Protein AF-S4PZN4-F1 (afdb_monomer_lite)

Organism: NCBI:txid116150

InterPro domains:
  IPR001315 CARD domain [PF00619] (7-78)
  IPR001315 CARD domain [PS50209] (1-80)
  IPR001315 CARD domain [SM00114] (1-78)
  IPR011029 Death-like domain superfamily [G3DSA:1.10.533.10] (1-80)
  IPR011029 Death-like domain superfamily [SSF47986] (1-79)

Foldseek 3Di:
DDPVLLVVCVVCVVVQLVPDDLVLLLVQCCVVVQDDPVRSVVQPPPVDDNSVSSSVVSVSLVVTDPCSSVSSVVSVVVVD

pLDDT: mean 96.09, std 3.59, range [68.81, 98.31]

Structure (mmCIF, N/CA/C/O backbone):
data_AF-S4PZN4-F1
#
_entry.id   AF-S4PZN4-F1
#
loop_
_atom_site.group_PDB
_atom_site.id
_atom_site.type_symbol
_atom_site.label_atom_id
_atom_site.label_alt_id
_atom_site.label_comp_id
_atom_site.label_asym_id
_atom_site.label_entity_id
_atom_site.label_seq_id
_atom_site.pdbx_PDB_ins_code
_atom_site.Cartn_x
_atom_site.Cartn_y
_atom_site.Cartn_z
_atom_site.occupancy
_atom_site.B_iso_or_equiv
_atom_site.auth_seq_id
_atom_site.auth_comp_id
_atom_site.auth_asym_id
_atom_site.auth_atom_id
_atom_site.pdbx_PDB_model_num
ATOM 1 N N . MET A 1 1 ? -13.056 3.901 0.472 1.00 94.94 1 MET A N 1
ATOM 2 C CA . MET A 1 1 ? -12.187 4.921 1.039 1.00 94.94 1 MET A CA 1
ATOM 3 C C . MET A 1 1 ? -13.014 6.001 1.713 1.00 94.94 1 MET A C 1
ATOM 5 O O . MET A 1 1 ? -13.751 6.696 1.025 1.00 94.94 1 MET A O 1
ATOM 9 N N . GLN A 1 2 ? -12.881 6.135 3.031 1.00 96.75 2 GLN A N 1
ATOM 10 C CA . GLN A 1 2 ? -13.440 7.246 3.808 1.00 96.75 2 GLN A CA 1
ATOM 11 C C . GLN A 1 2 ? -12.319 8.204 4.237 1.00 96.75 2 GLN A C 1
ATOM 13 O O . GLN A 1 2 ? -11.141 7.862 4.133 1.00 96.75 2 GLN A O 1
ATOM 18 N N . GLU A 1 3 ? -12.662 9.400 4.713 1.00 96.56 3 GLU A N 1
ATOM 19 C CA . GLU A 1 3 ? -11.664 10.391 5.146 1.00 96.56 3 GLU A CA 1
ATOM 20 C C . GLU A 1 3 ? -10.816 9.889 6.325 1.00 96.56 3 GLU A C 1
ATOM 22 O O . GLU A 1 3 ? -9.602 10.071 6.351 1.00 96.56 3 GLU A O 1
ATOM 27 N N . GLU A 1 4 ? -11.429 9.176 7.266 1.00 97.12 4 GLU A N 1
ATOM 28 C CA . GLU A 1 4 ? -10.730 8.526 8.380 1.00 97.12 4 GLU A CA 1
ATOM 29 C C . GLU A 1 4 ? -9.697 7.488 7.916 1.00 97.12 4 GLU A C 1
ATOM 31 O O . GLU A 1 4 ? -8.584 7.455 8.437 1.00 97.12 4 GLU A O 1
ATOM 36 N N . HIS A 1 5 ? -10.003 6.718 6.867 1.00 98.06 5 HIS A N 1
ATOM 37 C CA . HIS A 1 5 ? -9.072 5.756 6.272 1.00 98.06 5 HIS A CA 1
ATOM 38 C C . HIS A 1 5 ? -7.863 6.468 5.647 1.00 98.06 5 HIS A C 1
ATOM 40 O O . HIS A 1 5 ? -6.721 6.041 5.816 1.00 98.06 5 HIS A O 1
ATOM 46 N N . ARG A 1 6 ? -8.102 7.589 4.945 1.00 97.69 6 ARG A N 1
ATOM 47 C CA . ARG A 1 6 ? -7.030 8.419 4.368 1.00 97.69 6 ARG A CA 1
ATOM 48 C C . ARG A 1 6 ? -6.131 8.973 5.464 1.00 97.69 6 ARG A C 1
ATOM 50 O O . ARG A 1 6 ? -4.913 8.875 5.348 1.00 97.69 6 ARG A O 1
ATOM 57 N N . LYS A 1 7 ? -6.722 9.505 6.537 1.00 98.06 7 LYS A N 1
ATOM 58 C CA . LYS A 1 7 ? -5.982 10.012 7.698 1.00 98.06 7 LYS A CA 1
ATOM 59 C C . LYS A 1 7 ? -5.148 8.917 8.352 1.00 98.06 7 LYS A C 1
ATOM 61 O O . LYS A 1 7 ? -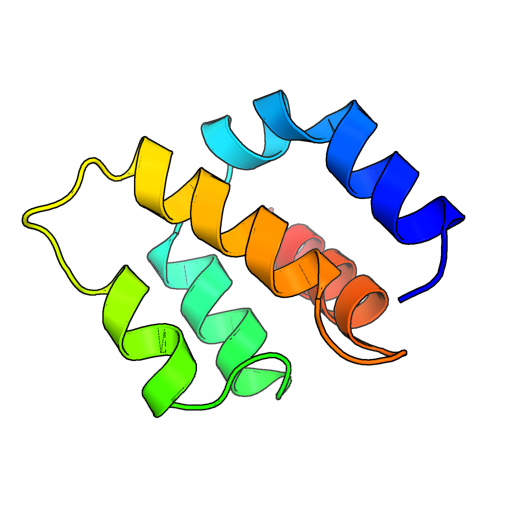3.977 9.151 8.614 1.00 98.06 7 LYS A O 1
ATOM 66 N N . ALA A 1 8 ? -5.696 7.715 8.532 1.00 98.12 8 ALA A N 1
ATOM 67 C CA . ALA A 1 8 ? -4.949 6.585 9.077 1.00 98.12 8 ALA A CA 1
ATOM 68 C C . ALA A 1 8 ? -3.718 6.231 8.221 1.00 98.12 8 ALA A C 1
ATOM 70 O O . ALA A 1 8 ? -2.624 6.071 8.762 1.00 98.12 8 ALA A O 1
ATOM 71 N N . ILE A 1 9 ? -3.862 6.180 6.890 1.00 97.50 9 ILE A N 1
ATOM 72 C CA . ILE A 1 9 ? -2.730 5.948 5.976 1.00 97.50 9 ILE A CA 1
ATOM 73 C C . ILE A 1 9 ? -1.709 7.089 6.073 1.00 97.50 9 ILE A C 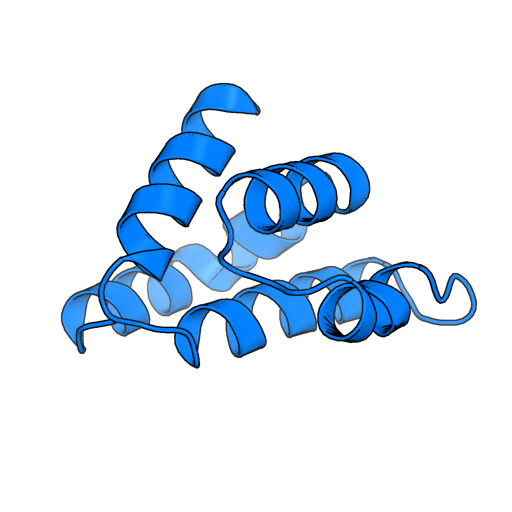1
ATOM 75 O O . ILE A 1 9 ? -0.512 6.837 6.169 1.00 97.50 9 ILE A O 1
ATOM 79 N N . GLN A 1 10 ? -2.162 8.345 6.074 1.00 97.69 10 GLN A N 1
ATOM 80 C CA . GLN A 1 10 ? -1.285 9.519 6.138 1.00 97.69 10 GLN A CA 1
ATOM 81 C C . GLN A 1 10 ? -0.503 9.598 7.454 1.00 97.69 10 GLN A C 1
ATOM 83 O O . GLN A 1 10 ? 0.699 9.856 7.431 1.00 97.69 10 GLN A O 1
ATOM 88 N N . SER A 1 11 ? -1.150 9.336 8.592 1.00 98.06 11 SER A N 1
ATOM 89 C CA . SER A 1 11 ? -0.513 9.355 9.913 1.00 98.06 11 SER A CA 1
ATOM 90 C C . SER A 1 11 ? 0.553 8.270 10.078 1.00 98.06 11 SER A C 1
ATOM 92 O O . SER A 1 11 ? 1.513 8.482 10.811 1.00 98.06 11 SER A O 1
ATOM 94 N N . ASN A 1 12 ? 0.421 7.144 9.372 1.00 97.62 12 ASN A N 1
ATOM 95 C CA . ASN A 1 12 ? 1.370 6.026 9.417 1.00 97.62 12 ASN A CA 1
ATOM 96 C C . ASN A 1 12 ? 2.281 5.957 8.177 1.00 97.62 12 ASN A C 1
ATOM 98 O O . ASN A 1 12 ? 3.039 5.003 8.012 1.00 97.62 12 ASN A O 1
ATOM 102 N N . PHE A 1 13 ? 2.228 6.961 7.294 1.00 97.25 13 PHE A N 1
ATOM 103 C CA . PHE A 1 13 ? 2.793 6.888 5.944 1.00 97.25 13 PHE A CA 1
ATOM 104 C C . PHE A 1 13 ? 4.293 6.585 5.921 1.00 97.25 13 PHE A C 1
ATOM 106 O O . PHE A 1 13 ? 4.755 5.806 5.092 1.00 97.25 13 PHE A O 1
ATOM 113 N N . THR A 1 14 ? 5.064 7.181 6.834 1.00 97.50 14 THR A N 1
ATOM 114 C CA . THR A 1 14 ? 6.510 6.937 6.928 1.00 97.50 14 THR A CA 1
ATOM 115 C C . THR A 1 14 ? 6.806 5.473 7.244 1.00 97.50 14 THR A C 1
ATOM 117 O O . THR A 1 14 ? 7.555 4.842 6.502 1.00 97.50 14 THR A O 1
ATOM 120 N N . SER A 1 15 ? 6.170 4.918 8.280 1.00 96.81 15 SER A N 1
ATOM 121 C CA . SER A 1 15 ? 6.350 3.520 8.689 1.00 96.81 15 SER A CA 1
ATOM 122 C C . SER A 1 15 ? 5.905 2.551 7.598 1.00 96.81 15 SER A C 1
ATOM 124 O O . SER A 1 15 ? 6.635 1.619 7.275 1.00 96.81 15 SER A O 1
ATOM 126 N N . LEU A 1 16 ? 4.761 2.829 6.967 1.00 97.25 16 LEU A N 1
ATOM 127 C CA . LEU A 1 16 ? 4.256 2.071 5.825 1.00 97.25 16 LEU A CA 1
ATOM 128 C C . LEU A 1 16 ? 5.279 2.037 4.675 1.00 97.25 16 LEU A C 1
ATOM 130 O O . LEU A 1 16 ? 5.610 0.982 4.148 1.00 97.25 16 LEU A O 1
ATOM 134 N N . VAL A 1 17 ? 5.858 3.177 4.303 1.00 97.00 17 VAL A N 1
ATOM 135 C CA . VAL A 1 17 ? 6.866 3.236 3.230 1.00 97.00 17 VAL A CA 1
ATOM 136 C C . VAL A 1 17 ? 8.165 2.516 3.609 1.00 97.00 17 VAL A C 1
ATOM 138 O O . VAL A 1 17 ? 8.829 1.948 2.741 1.00 97.00 17 VAL A O 1
ATOM 141 N N . GLU A 1 18 ? 8.567 2.545 4.874 1.00 96.31 18 GLU A N 1
ATOM 142 C CA . GLU A 1 18 ? 9.822 1.932 5.316 1.00 96.31 18 GLU A CA 1
ATOM 143 C C . GLU A 1 18 ? 9.715 0.409 5.419 1.00 96.31 18 GLU A C 1
ATOM 145 O O . GLU A 1 18 ? 10.598 -0.292 4.923 1.00 96.31 18 GLU A O 1
ATOM 150 N N . GLN A 1 19 ? 8.616 -0.100 5.974 1.00 95.12 19 GLN A N 1
ATOM 151 C CA . GLN A 1 19 ? 8.488 -1.507 6.365 1.00 95.12 19 GLN A CA 1
ATOM 152 C C . GLN A 1 19 ? 7.871 -2.398 5.283 1.00 95.12 19 GLN A C 1
ATOM 154 O O . GLN A 1 19 ? 8.131 -3.593 5.255 1.00 95.12 19 GLN A O 1
ATOM 159 N N . THR A 1 20 ? 7.086 -1.842 4.360 1.00 95.19 20 THR A N 1
ATOM 160 C CA . THR A 1 20 ? 6.377 -2.652 3.361 1.00 95.19 20 THR A CA 1
ATOM 161 C C . THR A 1 20 ? 7.308 -3.298 2.353 1.00 95.19 20 THR A C 1
ATOM 163 O O . THR A 1 20 ? 8.066 -2.596 1.689 1.00 95.19 20 THR A O 1
ATOM 166 N N . ASP A 1 21 ? 7.198 -4.605 2.150 1.00 96.12 21 ASP A N 1
ATOM 167 C CA . ASP A 1 21 ? 7.704 -5.247 0.939 1.00 96.12 21 ASP A CA 1
ATOM 168 C C . ASP A 1 21 ? 6.817 -4.850 -0.252 1.00 96.12 21 ASP A C 1
ATOM 170 O O . ASP A 1 21 ? 5.597 -5.031 -0.228 1.00 96.12 21 ASP A O 1
ATOM 174 N N . LEU A 1 22 ? 7.420 -4.235 -1.274 1.00 96.31 22 LEU A N 1
ATOM 175 C CA . LEU A 1 22 ? 6.669 -3.695 -2.406 1.00 96.31 22 LEU A CA 1
ATOM 176 C C . LEU A 1 22 ? 6.058 -4.807 -3.265 1.00 96.31 22 LEU A C 1
ATOM 178 O O . LEU A 1 22 ? 4.908 -4.673 -3.675 1.00 96.31 22 LEU A O 1
ATOM 182 N N . ASP A 1 23 ? 6.806 -5.874 -3.535 1.00 95.12 23 ASP A N 1
ATOM 183 C CA . ASP A 1 23 ? 6.384 -6.916 -4.470 1.00 95.12 23 ASP A CA 1
ATOM 184 C C . ASP A 1 23 ? 5.268 -7.764 -3.850 1.00 95.12 23 ASP A C 1
ATOM 186 O O . ASP A 1 23 ? 4.264 -8.051 -4.512 1.00 95.12 23 ASP A O 1
ATOM 190 N N . LEU A 1 24 ? 5.383 -8.069 -2.551 1.00 96.25 24 LEU A N 1
ATOM 191 C CA . LEU A 1 24 ? 4.327 -8.747 -1.794 1.00 96.25 24 LEU A CA 1
ATOM 192 C C . LEU A 1 24 ? 3.052 -7.900 -1.722 1.00 96.25 24 LEU A C 1
ATOM 194 O O . LEU A 1 24 ? 1.964 -8.390 -2.025 1.00 96.25 24 LEU A O 1
ATOM 198 N N . MET A 1 25 ? 3.171 -6.614 -1.374 1.00 97.56 25 MET A N 1
ATOM 199 C CA . MET A 1 25 ? 2.002 -5.744 -1.216 1.00 97.56 25 MET A CA 1
ATOM 200 C C . MET A 1 25 ? 1.285 -5.483 -2.544 1.00 97.56 25 MET A C 1
ATOM 202 O O . MET A 1 25 ? 0.057 -5.492 -2.598 1.00 97.56 25 MET A O 1
ATOM 206 N N . VAL A 1 26 ? 2.030 -5.267 -3.631 1.00 97.12 26 VAL A N 1
ATOM 207 C CA . VAL A 1 26 ? 1.451 -5.082 -4.970 1.00 97.12 26 VAL A CA 1
ATOM 208 C C . VAL A 1 26 ? 0.701 -6.335 -5.416 1.00 97.12 26 VAL A C 1
ATOM 210 O O . VAL A 1 26 ? -0.412 -6.215 -5.928 1.00 97.12 26 VAL A O 1
ATOM 213 N N . SER A 1 27 ? 1.279 -7.518 -5.188 1.00 97.00 27 SER A N 1
ATOM 214 C CA . SER A 1 27 ? 0.649 -8.796 -5.536 1.00 97.00 27 SER A CA 1
ATOM 215 C C . SER A 1 27 ? -0.629 -9.028 -4.725 1.00 97.00 27 SER A C 1
ATOM 217 O O . SER A 1 27 ? -1.678 -9.278 -5.310 1.00 97.00 27 SER A O 1
ATOM 219 N N . SER A 1 28 ? -0.586 -8.831 -3.402 1.00 97.81 28 SER A N 1
ATOM 220 C CA . SER A 1 28 ? -1.759 -9.009 -2.532 1.00 97.81 28 SER A CA 1
ATOM 221 C C . SER A 1 28 ? -2.895 -8.034 -2.877 1.00 97.81 28 SER A C 1
ATOM 223 O O . SER A 1 28 ? -4.051 -8.430 -3.031 1.00 97.81 28 SER A O 1
ATOM 225 N N . LEU A 1 29 ? -2.582 -6.755 -3.119 1.00 97.75 29 LEU A N 1
ATOM 226 C CA . LEU A 1 29 ? -3.584 -5.760 -3.521 1.00 97.75 29 LEU A CA 1
ATOM 227 C C . LEU A 1 29 ? -4.145 -6.008 -4.932 1.00 97.75 29 LEU A C 1
ATOM 229 O O . LEU A 1 29 ? -5.287 -5.634 -5.206 1.00 97.75 29 LEU A O 1
ATOM 233 N N . TYR A 1 30 ? -3.381 -6.637 -5.826 1.00 97.88 30 TYR A N 1
ATOM 234 C CA . TYR A 1 30 ? -3.883 -7.104 -7.120 1.00 97.88 30 TYR A CA 1
ATOM 235 C C . TYR A 1 30 ? -4.842 -8.290 -6.960 1.00 97.88 30 TYR A C 1
ATOM 237 O O . TYR A 1 30 ? -5.956 -8.249 -7.479 1.00 97.88 30 TYR A O 1
ATOM 245 N N . GLU A 1 31 ? -4.459 -9.306 -6.184 1.00 97.75 31 GLU A N 1
ATOM 246 C CA . GLU A 1 31 ? -5.284 -10.492 -5.916 1.00 97.75 31 GLU A CA 1
ATOM 247 C C . GLU A 1 31 ? -6.606 -10.138 -5.221 1.00 97.75 31 GLU A C 1
ATOM 249 O O . GLU A 1 31 ? -7.651 -10.704 -5.539 1.00 97.75 31 GLU A O 1
ATOM 254 N N . LYS A 1 32 ? -6.587 -9.141 -4.327 1.00 97.75 32 LYS A N 1
ATOM 255 C CA . LYS A 1 32 ? -7.779 -8.596 -3.657 1.00 97.75 32 LYS A CA 1
ATOM 256 C C . LYS A 1 32 ? -8.563 -7.589 -4.518 1.00 97.75 32 LYS A C 1
ATOM 258 O O . LYS A 1 32 ? -9.501 -6.965 -4.032 1.00 97.75 32 LYS A O 1
ATOM 263 N N . GLY A 1 33 ? -8.186 -7.382 -5.783 1.00 97.19 33 GLY A N 1
ATOM 264 C CA . GLY A 1 33 ? -8.917 -6.533 -6.732 1.00 97.19 33 GLY A CA 1
ATOM 265 C C . GLY A 1 33 ? -8.816 -5.022 -6.483 1.00 97.19 33 GLY A C 1
ATOM 266 O O . GLY A 1 33 ? -9.574 -4.248 -7.070 1.00 97.19 33 GLY A O 1
ATOM 267 N N . VAL A 1 34 ? -7.884 -4.566 -5.638 1.00 98.00 34 VAL A N 1
ATOM 268 C CA . VAL A 1 34 ? -7.642 -3.132 -5.383 1.00 98.00 34 VAL A CA 1
ATOM 269 C C . VAL A 1 34 ? -6.964 -2.463 -6.582 1.00 98.00 34 VAL A C 1
ATOM 271 O O . VAL A 1 34 ? -7.243 -1.297 -6.886 1.00 98.00 34 VAL A O 1
ATOM 274 N N . PHE A 1 35 ? -6.100 -3.202 -7.278 1.00 98.00 35 PHE A N 1
ATOM 275 C CA . PHE A 1 35 ? -5.456 -2.786 -8.521 1.00 98.00 35 PHE A CA 1
ATOM 276 C C . PHE A 1 35 ? -5.752 -3.777 -9.649 1.00 98.00 35 PHE A C 1
ATOM 278 O O . PHE A 1 35 ? -5.876 -4.973 -9.415 1.00 98.00 35 PHE A O 1
ATOM 285 N N . SER A 1 36 ? -5.822 -3.284 -10.886 1.00 97.06 36 SER A N 1
ATOM 286 C CA . SER A 1 36 ? -5.780 -4.133 -12.081 1.00 97.06 36 SER A CA 1
ATOM 287 C C . SER A 1 36 ? -4.337 -4.391 -12.524 1.00 97.06 36 SER A C 1
ATOM 289 O O . SER A 1 36 ? -3.417 -3.697 -12.089 1.00 97.06 36 SER A O 1
ATOM 291 N N . GLU A 1 37 ? -4.138 -5.327 -13.453 1.00 96.00 37 GLU A N 1
ATOM 292 C CA . GLU A 1 37 ? -2.815 -5.637 -14.015 1.00 96.00 37 GLU A CA 1
ATOM 293 C C . GLU A 1 37 ? -2.114 -4.380 -14.565 1.00 96.00 37 GLU A C 1
ATOM 295 O O . GLU A 1 37 ? -0.986 -4.065 -14.200 1.00 96.00 37 GLU A O 1
ATOM 300 N N . GLN A 1 38 ? -2.831 -3.562 -15.339 1.00 96.56 38 GLN A N 1
ATOM 301 C CA . GLN A 1 38 ? -2.303 -2.301 -15.876 1.00 96.56 38 GLN A CA 1
ATOM 302 C C . GLN A 1 38 ? -1.911 -1.296 -14.783 1.00 96.56 38 GLN A C 1
ATOM 304 O O . GLN A 1 38 ? -1.015 -0.47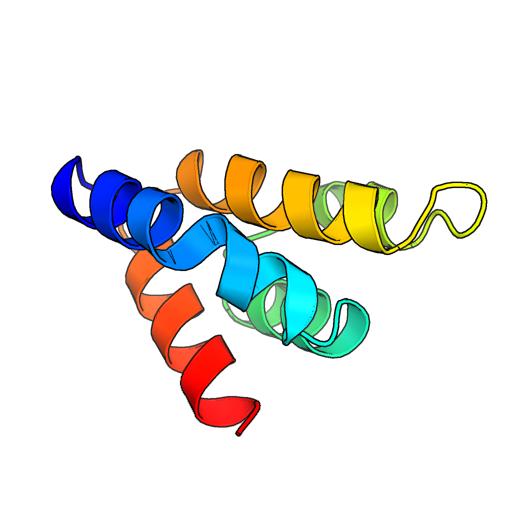8 -14.983 1.00 96.56 38 GLN A O 1
ATOM 309 N N . MET A 1 39 ? -2.585 -1.328 -13.628 1.00 97.12 39 MET A N 1
ATOM 310 C CA . MET A 1 39 ? -2.282 -0.433 -12.510 1.00 97.12 39 MET A CA 1
ATOM 311 C C . MET A 1 39 ? -1.042 -0.865 -11.729 1.00 97.12 39 MET A C 1
ATOM 313 O O . MET A 1 39 ? -0.454 -0.010 -11.070 1.00 97.12 39 MET A O 1
ATOM 317 N N . ILE A 1 40 ? -0.646 -2.142 -11.791 1.00 96.44 40 ILE A N 1
ATOM 318 C CA . ILE A 1 40 ? 0.542 -2.634 -11.082 1.00 96.44 40 ILE A CA 1
ATOM 319 C C . ILE A 1 40 ? 1.829 -2.542 -11.904 1.00 96.44 40 ILE A C 1
ATOM 321 O O . ILE A 1 40 ? 2.914 -2.509 -11.323 1.00 96.44 40 ILE A O 1
ATOM 325 N N . GLU A 1 41 ? 1.727 -2.432 -13.233 1.00 94.50 41 GLU A N 1
ATOM 326 C CA . GLU A 1 41 ? 2.879 -2.266 -14.132 1.00 94.50 41 GLU A CA 1
ATOM 327 C C . GLU A 1 41 ? 3.870 -1.172 -13.683 1.00 94.50 41 GLU A C 1
ATOM 329 O O . GLU A 1 41 ? 5.074 -1.440 -13.645 1.00 94.50 41 GLU A O 1
ATOM 334 N N . PRO A 1 42 ? 3.437 0.029 -13.241 1.00 94.06 42 PRO A N 1
ATOM 335 C CA . PRO A 1 42 ? 4.363 1.069 -12.795 1.00 94.06 42 PRO A CA 1
ATOM 336 C C . PRO A 1 42 ? 5.217 0.691 -11.575 1.00 94.06 42 PRO A C 1
ATOM 338 O O . PRO A 1 42 ? 6.270 1.298 -11.369 1.00 94.06 42 PRO A O 1
ATOM 341 N N . TYR A 1 43 ? 4.789 -0.275 -10.754 1.00 94.38 43 TYR A N 1
ATOM 342 C CA . TYR A 1 43 ? 5.545 -0.708 -9.575 1.00 94.38 43 TYR A CA 1
ATOM 343 C C . TYR A 1 43 ? 6.669 -1.697 -9.926 1.00 94.38 43 TYR A C 1
ATOM 345 O O . TYR A 1 43 ? 7.647 -1.788 -9.180 1.00 94.38 43 TYR A O 1
ATOM 353 N N . LYS A 1 44 ? 6.593 -2.348 -11.096 1.00 90.44 44 LYS A N 1
ATOM 354 C CA . LYS A 1 44 ? 7.627 -3.254 -11.629 1.00 90.44 44 LYS A CA 1
ATOM 355 C C . LYS A 1 44 ? 8.818 -2.511 -12.252 1.00 90.44 44 LYS A C 1
ATOM 357 O O . LYS A 1 44 ? 9.847 -3.117 -12.532 1.00 90.44 44 LYS A O 1
ATOM 362 N N . ASP A 1 45 ? 8.700 -1.199 -12.455 1.00 91.75 45 ASP A N 1
ATOM 363 C CA . ASP A 1 45 ? 9.744 -0.355 -13.041 1.00 91.75 45 ASP A CA 1
ATOM 364 C C . ASP A 1 45 ? 10.936 -0.171 -12.081 1.00 91.75 45 ASP A C 1
ATOM 366 O O . ASP A 1 45 ? 10.960 0.721 -11.225 1.00 91.75 45 ASP A O 1
ATOM 370 N N . THR A 1 46 ? 11.948 -1.028 -12.226 1.00 91.31 46 THR A N 1
ATOM 371 C CA . THR A 1 46 ? 13.155 -1.033 -11.386 1.00 91.31 46 THR A CA 1
ATOM 372 C C . THR A 1 46 ? 14.106 0.132 -11.655 1.00 91.31 46 THR A C 1
ATOM 374 O O . THR A 1 46 ? 15.025 0.342 -10.865 1.00 91.31 46 THR A O 1
ATOM 377 N N . SER A 1 47 ? 13.864 0.940 -12.696 1.00 94.69 47 SER A N 1
ATOM 378 C CA . SER A 1 47 ? 14.617 2.181 -12.924 1.00 94.69 47 SER A CA 1
ATOM 379 C C . SER A 1 47 ? 14.308 3.256 -11.872 1.00 94.69 47 SER A C 1
ATOM 381 O O . SER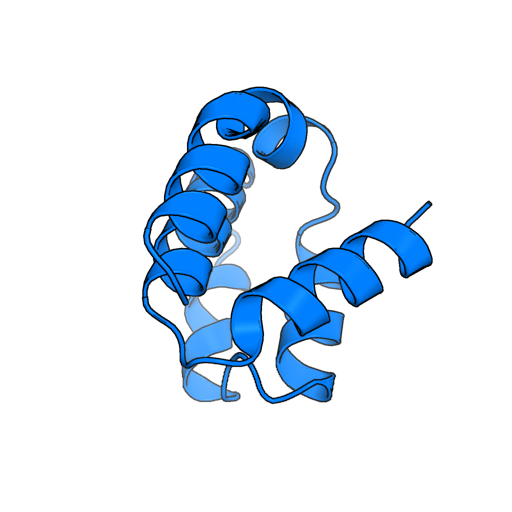 A 1 47 ? 15.103 4.172 -11.660 1.00 94.69 47 SER A O 1
ATOM 383 N N . LYS A 1 48 ? 13.170 3.133 -11.170 1.00 93.19 48 LYS A N 1
ATOM 384 C CA . LYS A 1 48 ? 12.755 4.034 -10.089 1.00 93.19 48 LYS A CA 1
ATOM 385 C C . LYS A 1 48 ? 13.169 3.506 -8.723 1.00 93.19 48 LYS A C 1
ATOM 387 O O . LYS A 1 48 ? 13.022 2.319 -8.408 1.00 93.19 48 LYS A O 1
ATOM 392 N N . GLU A 1 49 ? 13.572 4.430 -7.854 1.00 96.31 49 GLU A N 1
ATOM 393 C CA . GLU A 1 49 ? 13.858 4.138 -6.451 1.00 96.31 49 GLU A CA 1
ATOM 394 C C . GLU A 1 49 ? 12.671 3.417 -5.790 1.00 96.31 49 GLU A C 1
ATOM 396 O O . GLU A 1 49 ? 11.522 3.865 -5.872 1.00 96.31 49 GLU A O 1
ATOM 401 N N . VAL A 1 50 ? 12.955 2.301 -5.112 1.00 95.94 50 VAL A N 1
ATOM 402 C CA . VAL A 1 50 ? 11.941 1.467 -4.445 1.00 95.94 50 VAL A CA 1
ATOM 403 C C . VAL A 1 50 ? 11.103 2.301 -3.472 1.00 95.94 50 VAL A C 1
ATOM 405 O O . VAL A 1 50 ? 9.879 2.179 -3.446 1.00 95.94 50 VAL A O 1
ATOM 408 N N . ARG A 1 51 ? 11.735 3.209 -2.715 1.00 96.38 51 ARG A N 1
ATOM 409 C CA . ARG A 1 51 ? 11.038 4.088 -1.767 1.00 96.38 51 ARG A CA 1
ATOM 410 C C . ARG A 1 51 ? 9.975 4.945 -2.454 1.00 96.38 51 ARG A C 1
ATOM 412 O O . ARG A 1 51 ? 8.870 5.076 -1.935 1.00 96.38 51 ARG A O 1
ATOM 419 N N . ASN A 1 52 ? 10.274 5.490 -3.633 1.00 96.31 52 ASN A N 1
ATOM 420 C CA . ASN A 1 52 ? 9.327 6.311 -4.388 1.00 96.31 52 ASN A CA 1
ATOM 421 C C . ASN A 1 52 ? 8.156 5.480 -4.918 1.00 96.31 52 ASN A C 1
ATOM 423 O O . ASN A 1 52 ? 7.013 5.931 -4.853 1.00 96.31 52 ASN A O 1
ATOM 427 N N . ARG A 1 53 ? 8.409 4.238 -5.346 1.00 97.31 53 ARG A N 1
ATOM 428 C CA . ARG A 1 53 ? 7.351 3.299 -5.744 1.00 97.31 53 ARG A CA 1
ATOM 429 C C . ARG A 1 53 ? 6.436 2.923 -4.574 1.00 97.31 53 ARG A C 1
ATOM 431 O O . ARG A 1 53 ? 5.220 2.971 -4.732 1.00 97.31 53 ARG A O 1
ATOM 438 N N . LYS A 1 54 ? 6.986 2.674 -3.379 1.00 97.62 54 LYS A N 1
ATOM 439 C CA . LYS A 1 54 ? 6.190 2.449 -2.155 1.00 97.62 54 LYS A CA 1
ATOM 440 C C . LYS A 1 54 ? 5.335 3.667 -1.788 1.00 97.62 54 LYS A C 1
ATOM 442 O O . LYS A 1 54 ? 4.160 3.524 -1.473 1.00 97.62 54 LYS A O 1
ATOM 447 N N . ARG A 1 55 ? 5.885 4.886 -1.871 1.00 97.31 55 ARG A N 1
ATOM 448 C CA . ARG A 1 55 ? 5.104 6.121 -1.648 1.00 97.31 55 ARG A CA 1
ATOM 449 C C . ARG A 1 55 ? 3.939 6.217 -2.630 1.00 97.31 55 ARG A C 1
ATOM 451 O O . ARG A 1 55 ? 2.818 6.502 -2.2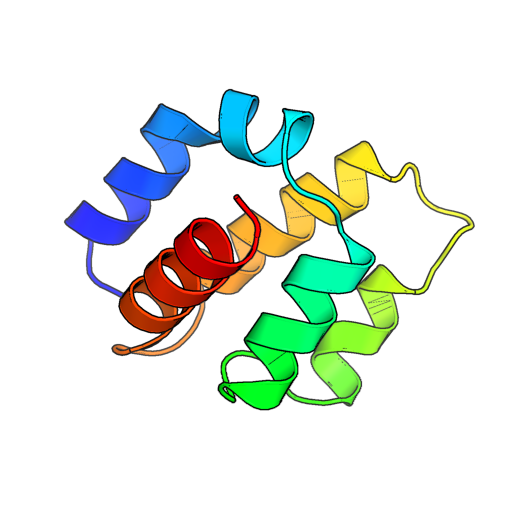19 1.00 97.31 55 ARG A O 1
ATOM 458 N N . GLN A 1 56 ? 4.211 5.964 -3.909 1.00 97.44 56 GLN A N 1
ATOM 459 C CA . GLN A 1 56 ? 3.207 5.993 -4.967 1.00 97.44 56 GLN A CA 1
ATOM 460 C C . GLN A 1 56 ? 2.088 4.975 -4.709 1.00 97.44 56 GLN A C 1
ATOM 462 O O . GLN A 1 56 ? 0.920 5.340 -4.802 1.00 97.44 56 GLN A O 1
ATOM 467 N N . LEU A 1 57 ? 2.435 3.751 -4.299 1.00 97.94 57 LEU A N 1
ATOM 468 C CA . LEU A 1 57 ? 1.477 2.706 -3.935 1.00 97.94 57 LEU A CA 1
ATOM 469 C C . LEU A 1 57 ? 0.444 3.213 -2.921 1.00 97.94 57 LEU A C 1
ATOM 471 O O . LEU A 1 57 ? -0.754 3.174 -3.185 1.00 97.94 57 LEU A O 1
ATOM 475 N N . TYR A 1 58 ? 0.894 3.764 -1.792 1.00 97.88 58 TYR A N 1
ATOM 476 C CA . TYR A 1 58 ? 0.000 4.251 -0.736 1.00 97.88 58 TYR A CA 1
ATOM 477 C C . TYR A 1 58 ? -0.846 5.457 -1.158 1.00 97.88 58 TYR A C 1
ATOM 479 O O . TYR A 1 58 ? -2.014 5.566 -0.770 1.00 97.88 58 TYR A O 1
ATOM 487 N N . LEU A 1 59 ? -0.293 6.349 -1.986 1.00 97.38 59 LEU A N 1
ATOM 488 C CA . LEU A 1 59 ? -1.059 7.445 -2.583 1.00 97.38 59 LEU A CA 1
ATOM 489 C C . LEU A 1 59 ? -2.159 6.924 -3.515 1.00 97.38 59 LEU A C 1
ATOM 491 O O . LEU A 1 59 ? -3.273 7.454 -3.509 1.00 97.38 59 LEU A O 1
ATOM 495 N N . ASP A 1 60 ? -1.867 5.880 -4.286 1.00 97.88 60 ASP A N 1
ATOM 496 C CA . ASP A 1 60 ? -2.818 5.284 -5.214 1.00 97.88 60 ASP A CA 1
ATOM 497 C C . ASP A 1 60 ? -3.880 4.452 -4.498 1.00 97.88 60 ASP A C 1
ATOM 499 O O . ASP A 1 60 ? -5.046 4.561 -4.871 1.00 97.88 60 ASP A O 1
ATOM 503 N N . VAL A 1 61 ? -3.536 3.713 -3.434 1.00 97.81 61 VAL A N 1
ATOM 504 C CA . VAL A 1 61 ? -4.511 2.998 -2.585 1.00 97.81 61 VAL A CA 1
ATOM 505 C C . VAL A 1 61 ? -5.557 3.966 -2.037 1.00 97.81 61 VAL A C 1
ATOM 507 O O . VAL A 1 61 ? -6.755 3.696 -2.127 1.00 97.81 61 VAL A O 1
ATOM 510 N N . MET A 1 62 ? -5.141 5.146 -1.559 1.00 97.12 62 MET A N 1
ATOM 511 C CA . MET A 1 62 ? -6.074 6.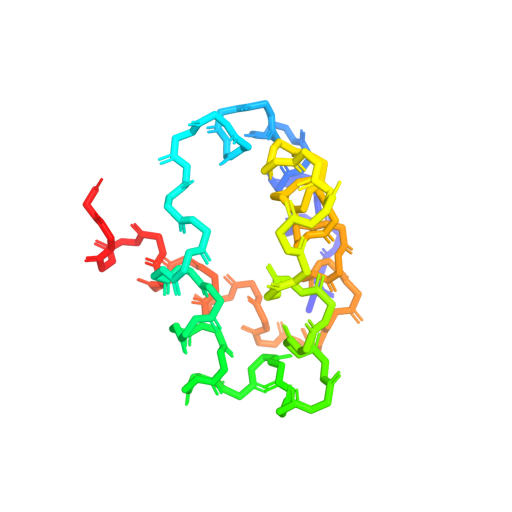183 -1.108 1.00 97.12 62 MET A CA 1
ATOM 512 C C . MET A 1 62 ? -7.043 6.640 -2.211 1.00 97.12 62 MET A C 1
ATOM 514 O O . MET A 1 62 ? -8.093 7.199 -1.913 1.00 97.12 62 MET A O 1
ATOM 518 N N . ARG A 1 63 ? -6.750 6.443 -3.495 1.00 96.44 63 ARG A N 1
ATOM 519 C CA . ARG A 1 63 ? -7.643 6.829 -4.603 1.00 96.44 63 ARG A CA 1
ATOM 520 C C . ARG A 1 63 ? -8.589 5.704 -5.036 1.00 96.44 63 ARG A C 1
ATOM 522 O O . ARG A 1 63 ? -9.392 5.922 -5.939 1.00 96.44 63 ARG A O 1
ATOM 529 N N . ARG A 1 64 ? -8.513 4.524 -4.413 1.00 96.00 64 ARG A N 1
ATOM 530 C CA . ARG A 1 64 ? -9.338 3.354 -4.754 1.00 96.00 64 ARG A CA 1
ATOM 531 C C . ARG A 1 64 ? -10.674 3.329 -4.006 1.00 96.00 64 ARG A C 1
ATOM 533 O O . ARG A 1 64 ? -10.976 4.203 -3.191 1.00 96.00 64 ARG A O 1
ATOM 540 N N . GLY A 1 65 ? -11.495 2.337 -4.357 1.00 93.12 65 GLY A N 1
ATOM 541 C CA . GLY A 1 65 ? -12.897 2.198 -3.961 1.00 93.12 65 GLY A CA 1
ATOM 542 C C . GLY A 1 65 ? -13.168 2.078 -2.450 1.00 93.12 65 GLY A C 1
ATOM 543 O O . GLY A 1 65 ? -12.250 2.148 -1.624 1.00 93.12 65 GLY A O 1
ATOM 544 N N . PRO A 1 66 ? -14.449 1.937 -2.048 1.00 95.00 66 PRO A N 1
ATOM 545 C CA . PRO A 1 66 ? -14.891 1.774 -0.655 1.00 95.00 66 PRO A CA 1
ATOM 546 C C . PRO A 1 66 ? -14.043 0.771 0.144 1.00 95.00 66 PRO A C 1
ATOM 548 O O . PRO A 1 66 ? -13.558 1.135 1.217 1.00 95.00 66 PRO A O 1
ATOM 551 N N . GLU A 1 67 ? -13.778 -0.392 -0.448 1.00 96.62 67 GLU A N 1
ATOM 552 C CA . GLU A 1 67 ? -13.202 -1.589 0.185 1.00 96.62 67 GLU A CA 1
ATOM 553 C C . GLU A 1 67 ? -11.667 -1.608 0.241 1.00 96.62 67 GLU A C 1
ATOM 555 O O . GLU A 1 67 ? -11.083 -2.360 1.016 1.00 96.62 67 GLU A O 1
ATOM 560 N N . ALA A 1 68 ? -10.990 -0.725 -0.501 1.00 97.81 68 ALA A N 1
ATOM 561 C CA . ALA A 1 68 ? -9.530 -0.747 -0.635 1.00 97.81 68 ALA A CA 1
ATOM 562 C C . ALA A 1 68 ? -8.770 -0.609 0.693 1.00 97.81 68 ALA A C 1
ATOM 564 O O . ALA A 1 68 ? -7.663 -1.116 0.827 1.00 97.81 68 ALA A O 1
ATOM 565 N N . PHE A 1 69 ? -9.356 0.080 1.674 1.00 98.06 69 PHE A N 1
ATOM 566 C CA . PHE A 1 69 ? -8.748 0.194 2.998 1.00 98.06 69 PHE A CA 1
ATOM 567 C C . PHE A 1 69 ? -8.804 -1.126 3.776 1.00 98.06 69 PHE A C 1
ATOM 569 O O . PHE A 1 69 ? -7.813 -1.488 4.394 1.00 98.06 69 PHE A O 1
ATOM 576 N N . GLY A 1 70 ? -9.922 -1.859 3.707 1.00 98.00 70 GLY A N 1
ATOM 577 C CA . GLY A 1 70 ? -10.041 -3.173 4.346 1.00 98.00 70 GLY A CA 1
ATOM 578 C C . GLY A 1 70 ? -9.037 -4.157 3.755 1.00 98.00 70 GLY A C 1
ATOM 579 O O . GLY A 1 70 ? -8.228 -4.719 4.480 1.00 98.00 70 GLY A O 1
ATOM 580 N N . HIS A 1 71 ? -8.976 -4.236 2.424 1.00 98.31 71 HIS A N 1
ATOM 581 C CA . HIS A 1 71 ? -7.990 -5.076 1.743 1.00 98.31 71 HIS A CA 1
ATOM 582 C C . HIS A 1 71 ? -6.541 -4.673 2.029 1.00 98.31 71 HIS A C 1
ATOM 584 O O . HIS A 1 71 ? -5.678 -5.545 2.109 1.00 98.31 71 HIS A O 1
ATOM 590 N N . LEU A 1 72 ? -6.255 -3.378 2.217 1.00 97.81 72 LEU A N 1
ATOM 591 C CA . LEU A 1 72 ? -4.936 -2.934 2.664 1.00 97.81 72 LEU A CA 1
ATOM 592 C C . LEU A 1 72 ? -4.602 -3.474 4.063 1.00 97.81 72 LEU A C 1
ATOM 594 O O . LEU A 1 72 ? -3.489 -3.948 4.265 1.00 97.81 72 LEU A O 1
ATOM 598 N N . LEU A 1 73 ? -5.539 -3.417 5.014 1.00 97.75 73 LEU A N 1
ATOM 599 C CA . LEU A 1 73 ? -5.333 -3.956 6.363 1.00 97.75 73 LEU A CA 1
ATOM 600 C C . LEU A 1 73 ? -5.127 -5.473 6.354 1.00 97.75 73 LEU A C 1
ATOM 602 O O . LEU A 1 73 ? -4.230 -5.957 7.044 1.00 97.75 73 LEU A O 1
ATOM 606 N N . ASP A 1 74 ? -5.899 -6.201 5.546 1.00 97.94 74 ASP A N 1
ATOM 607 C CA . ASP A 1 74 ? -5.716 -7.644 5.366 1.00 97.94 74 ASP A CA 1
ATOM 608 C C . ASP A 1 74 ? -4.311 -7.939 4.825 1.00 97.94 74 ASP A C 1
ATOM 610 O O . ASP A 1 74 ? -3.580 -8.739 5.400 1.00 97.94 74 ASP A O 1
ATOM 614 N N . SER A 1 75 ? -3.894 -7.219 3.776 1.00 97.19 75 SER A N 1
ATOM 615 C CA . SER A 1 75 ? -2.580 -7.401 3.139 1.00 97.19 75 SER A CA 1
ATOM 616 C C . SER A 1 75 ? -1.424 -7.082 4.092 1.00 97.19 75 SER A C 1
ATOM 618 O O . SER A 1 75 ? -0.409 -7.772 4.092 1.00 97.19 75 SER A O 1
ATOM 620 N N . LEU A 1 76 ? -1.563 -6.035 4.915 1.00 95.44 76 LEU A N 1
ATOM 621 C CA . LEU A 1 76 ? -0.577 -5.678 5.939 1.00 95.44 76 LEU A CA 1
ATOM 622 C C . LEU A 1 76 ? -0.498 -6.742 7.040 1.00 95.44 76 LEU A C 1
ATOM 624 O O . LEU A 1 76 ? 0.597 -7.069 7.477 1.00 95.44 76 LEU A O 1
ATOM 628 N N . SER A 1 77 ? -1.637 -7.299 7.455 1.00 94.88 77 SER A N 1
ATOM 629 C CA . SER A 1 77 ? -1.696 -8.342 8.487 1.00 94.88 77 SER A CA 1
ATOM 630 C C . SER A 1 77 ? -1.131 -9.680 7.996 1.00 94.88 77 SER A C 1
ATOM 632 O O . SER A 1 77 ? -0.499 -10.402 8.759 1.00 94.88 77 SER A O 1
ATOM 634 N N . GLU A 1 78 ? -1.346 -10.012 6.721 1.00 92.88 78 GLU A N 1
ATOM 635 C CA . GLU A 1 78 ? -0.785 -11.199 6.061 1.00 92.88 78 GLU A CA 1
ATOM 636 C C . GLU A 1 78 ? 0.737 -11.092 5.859 1.00 92.88 78 GLU A C 1
ATOM 638 O O . GLU A 1 78 ? 1.426 -12.112 5.845 1.00 92.88 78 GLU A O 1
ATOM 643 N N . ALA A 1 79 ? 1.262 -9.871 5.711 1.00 88.62 79 ALA A N 1
ATOM 644 C CA . ALA A 1 79 ? 2.683 -9.615 5.477 1.00 88.62 79 ALA A CA 1
ATOM 645 C C . ALA A 1 79 ? 3.566 -9.689 6.742 1.00 88.62 79 ALA A C 1
ATOM 647 O O . ALA A 1 79 ? 4.785 -9.802 6.592 1.00 88.62 79 ALA A O 1
ATOM 648 N N . GLY A 1 80 ? 2.974 -9.687 7.947 1.00 68.81 80 GLY A N 1
ATOM 649 C CA . GLY A 1 80 ? 3.676 -9.858 9.231 1.00 68.81 80 GLY A CA 1
ATOM 650 C C . GLY A 1 80 ? 3.970 -8.560 9.968 1.00 68.81 80 GLY A C 1
ATOM 651 O O . GLY A 1 80 ? 4.966 -7.893 9.615 1.00 68.81 80 GLY A O 1
#

Radius of gyration: 11.58 Å; chains: 1; bounding box: 30×22×26 Å

Sequence (80 aa):
MQEEHRKAIQSNFTSLVEQTDLDLMVSSLYEKGVFSEQMIEPYKDTSKEVRNRKRQLYLDVMRRGPEAFGHLLDSLSEAG

Secondary structure (DSSP, 8-state):
--HHHHHHHHHTHHHHHHH--HHHHHHHHHHTTSS-HHHHGGGS-TTS-HHHHHHHHHHHHTTS-TTHHHHHHHHHHHH-